Protein AF-A0A7H8KUQ4-F1 (afdb_monomer)

Secondary structure (DSSP, 8-state):
-HHHHHHHHHT-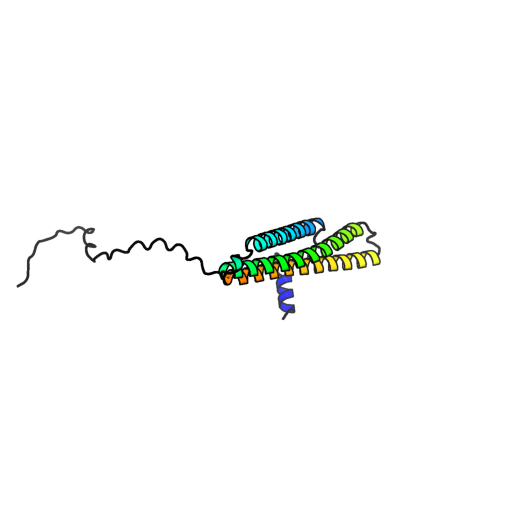TTS-SS-PPPPHHHHHHHHHHHHHHHHHHHHHHHHHGGGTTSHHHHHHHHHHHHHHHHHHHHHHHHHHHHHHHHHHHHHTTS-TT-HHHHHHHHHHHHHHHHHHHHHHHHHHHHHHHHHHHHHTS-----------------S----SSS-----------

Structure (mmCIF, N/CA/C/O backbone):
data_AF-A0A7H8KUQ4-F1
#
_entry.id   AF-A0A7H8KUQ4-F1
#
loop_
_atom_site.group_PDB
_atom_site.id
_atom_site.type_symbol
_atom_site.label_atom_id
_atom_site.label_alt_id
_atom_site.label_comp_id
_atom_site.label_asym_id
_atom_site.label_entity_id
_atom_site.label_seq_id
_atom_site.pdbx_PDB_ins_code
_atom_site.Cartn_x
_atom_site.Cartn_y
_atom_site.Cartn_z
_atom_site.occupancy
_atom_site.B_iso_or_equiv
_atom_site.auth_seq_id
_atom_site.auth_comp_id
_atom_site.auth_asym_id
_atom_site.auth_atom_id
_atom_site.pdbx_PDB_model_num
ATOM 1 N N . MET A 1 1 ? -12.355 20.306 -13.723 1.00 46.56 1 MET A N 1
ATOM 2 C CA . MET A 1 1 ? -11.788 20.483 -12.363 1.00 46.56 1 MET A CA 1
ATOM 3 C C . MET A 1 1 ? -10.405 19.849 -12.180 1.00 46.56 1 MET A C 1
ATOM 5 O O . MET A 1 1 ? -9.589 20.461 -11.512 1.00 46.56 1 MET A O 1
ATOM 9 N N . PHE A 1 2 ? -10.087 18.699 -12.792 1.00 42.62 2 PHE A N 1
ATOM 10 C CA . PHE A 1 2 ? -8.779 18.031 -12.622 1.00 42.62 2 PHE A CA 1
ATOM 11 C C . PHE A 1 2 ? -7.563 18.775 -13.211 1.00 42.62 2 PHE A C 1
ATOM 13 O O . PHE A 1 2 ? -6.460 18.639 -12.693 1.00 42.62 2 PHE A O 1
ATOM 20 N N . HIS A 1 3 ? -7.752 19.611 -14.240 1.00 36.09 3 HIS A N 1
ATOM 21 C CA . HIS A 1 3 ? -6.652 20.347 -14.884 1.00 36.09 3 HIS A CA 1
ATOM 22 C C . HIS A 1 3 ? -5.967 21.359 -13.955 1.00 36.09 3 HIS A C 1
ATOM 24 O O . HIS A 1 3 ? -4.751 21.512 -13.980 1.00 36.09 3 HIS A O 1
ATOM 30 N N . HIS A 1 4 ? -6.748 22.007 -13.089 1.00 41.00 4 HIS A N 1
ATOM 31 C CA . HIS A 1 4 ? -6.229 23.011 -12.166 1.00 41.00 4 HIS A CA 1
ATOM 32 C C . HIS A 1 4 ? -5.442 22.385 -11.007 1.00 41.00 4 HIS A C 1
ATOM 34 O O . HIS A 1 4 ? -4.519 23.013 -10.503 1.00 41.00 4 HIS A O 1
ATOM 40 N N . LEU A 1 5 ? -5.795 21.149 -10.623 1.00 45.72 5 LEU A N 1
ATOM 41 C CA . LEU A 1 5 ? -5.128 20.370 -9.577 1.00 45.72 5 LEU A CA 1
ATOM 42 C C . LEU A 1 5 ? -3.798 19.776 -10.071 1.00 45.72 5 LEU A C 1
ATOM 44 O O . LEU A 1 5 ? -2.822 19.736 -9.331 1.00 45.72 5 LEU A O 1
ATOM 48 N N . ALA A 1 6 ? -3.749 19.355 -11.340 1.00 49.75 6 ALA A N 1
ATOM 49 C CA . ALA A 1 6 ? -2.517 18.898 -11.982 1.00 49.75 6 ALA A CA 1
ATOM 50 C C . ALA A 1 6 ? -1.484 20.035 -12.118 1.00 49.75 6 ALA A C 1
ATOM 52 O O . ALA A 1 6 ? -0.301 19.823 -11.866 1.00 49.75 6 ALA A O 1
ATOM 53 N N . LEU A 1 7 ? -1.934 21.254 -12.448 1.00 52.88 7 LEU A N 1
ATOM 54 C CA . LEU A 1 7 ? -1.066 22.435 -12.539 1.00 52.88 7 LEU A CA 1
ATOM 55 C C . LEU A 1 7 ? -0.467 22.839 -11.185 1.00 52.88 7 LEU A C 1
ATOM 57 O O . LEU A 1 7 ? 0.720 23.140 -11.127 1.00 52.88 7 LEU A O 1
ATOM 61 N N . THR A 1 8 ? -1.247 22.813 -10.100 1.00 54.94 8 THR A N 1
ATOM 62 C CA . THR A 1 8 ? -0.749 23.169 -8.759 1.00 54.94 8 THR A CA 1
ATOM 63 C C . THR A 1 8 ? 0.173 22.119 -8.148 1.00 54.94 8 THR A C 1
ATOM 65 O O . THR A 1 8 ? 1.082 22.484 -7.404 1.00 54.94 8 THR A O 1
ATOM 68 N N . LEU A 1 9 ? -0.026 20.832 -8.449 1.00 52.78 9 LEU A N 1
ATOM 69 C CA . LEU A 1 9 ? 0.885 19.773 -8.004 1.00 52.78 9 LEU A CA 1
ATOM 70 C C . LEU A 1 9 ? 2.219 19.825 -8.764 1.00 52.78 9 LEU A C 1
ATOM 72 O O . LEU A 1 9 ? 3.270 19.737 -8.138 1.00 52.78 9 LEU A O 1
ATOM 76 N N . ASN A 1 10 ? 2.200 20.067 -10.078 1.00 50.66 10 ASN A N 1
ATOM 77 C CA . ASN A 1 10 ? 3.426 20.190 -10.878 1.00 50.66 10 ASN A CA 1
ATOM 78 C C . ASN A 1 10 ? 4.246 21.456 -10.574 1.00 50.66 10 ASN A C 1
ATOM 80 O O . ASN A 1 10 ? 5.429 21.503 -10.893 1.00 50.66 10 ASN A O 1
ATOM 84 N N . SER A 1 11 ? 3.645 22.486 -9.970 1.00 50.97 11 SER A N 1
ATOM 85 C CA . SER A 1 11 ? 4.342 23.718 -9.582 1.00 50.97 11 SER A CA 1
ATOM 86 C C . SER A 1 11 ? 4.791 23.738 -8.116 1.00 50.97 11 SER A C 1
ATOM 88 O O . SER A 1 11 ? 5.302 24.759 -7.654 1.00 50.97 11 SER A O 1
ATOM 90 N N . HIS A 1 12 ? 4.566 22.662 -7.353 1.00 51.44 12 HIS A N 1
ATOM 91 C CA . HIS A 1 12 ? 4.967 22.615 -5.950 1.00 51.44 12 HIS A CA 1
ATOM 92 C C . HIS A 1 12 ? 6.467 22.280 -5.848 1.00 51.44 12 HIS A C 1
ATOM 94 O O . HIS A 1 12 ? 6.876 21.211 -6.294 1.00 51.44 12 HIS A O 1
ATOM 100 N N . PRO A 1 13 ? 7.305 23.123 -5.216 1.00 56.00 13 PRO A N 1
ATOM 101 C CA . PRO A 1 13 ? 8.770 22.988 -5.239 1.00 56.00 13 PRO A CA 1
ATOM 102 C C . PRO A 1 13 ? 9.312 21.730 -4.539 1.00 56.00 13 PRO A C 1
ATOM 104 O O . PRO A 1 13 ? 10.493 21.421 -4.651 1.00 56.00 13 PRO A O 1
ATOM 107 N N . SER A 1 14 ? 8.465 21.007 -3.804 1.00 58.34 14 SER A N 1
ATOM 108 C CA . SER A 1 14 ? 8.803 19.734 -3.155 1.00 58.34 14 SER A CA 1
ATOM 109 C C . SER A 1 14 ? 8.415 18.501 -3.975 1.00 58.34 14 SER A C 1
ATOM 111 O O . SER A 1 14 ? 8.680 17.385 -3.535 1.00 58.34 14 SER A O 1
ATOM 113 N N . ILE A 1 15 ? 7.725 18.681 -5.104 1.00 53.34 15 ILE A N 1
ATOM 114 C CA . ILE A 1 15 ? 7.347 17.594 -6.003 1.00 53.34 15 ILE A CA 1
ATOM 115 C C . ILE A 1 15 ? 8.377 17.611 -7.134 1.00 53.34 15 ILE A C 1
ATOM 117 O O . ILE A 1 15 ? 8.474 18.612 -7.845 1.00 53.34 15 ILE A O 1
ATOM 121 N N . PRO A 1 16 ? 9.205 16.563 -7.273 1.00 54.41 16 PRO A N 1
ATOM 122 C CA . PRO A 1 16 ? 10.217 16.535 -8.315 1.00 54.41 16 PRO A CA 1
ATOM 123 C C . PRO A 1 16 ? 9.554 16.695 -9.687 1.00 54.41 16 PRO A C 1
ATOM 125 O O . PRO A 1 16 ? 8.532 16.069 -9.965 1.00 54.41 16 PRO A O 1
ATOM 128 N N . ALA A 1 17 ? 10.154 17.532 -10.543 1.00 53.00 17 ALA A N 1
ATOM 129 C CA . ALA A 1 17 ? 9.650 17.834 -11.888 1.00 53.00 17 ALA A CA 1
ATOM 130 C C . ALA A 1 17 ? 9.472 16.575 -12.757 1.00 53.00 17 ALA A C 1
ATOM 132 O O . ALA A 1 17 ? 8.669 16.566 -13.688 1.00 53.00 17 ALA A O 1
ATOM 133 N N . HIS A 1 18 ? 10.194 15.507 -12.411 1.00 54.41 18 HIS A N 1
ATOM 134 C CA . HIS A 1 18 ? 10.028 14.175 -12.963 1.00 54.41 18 HIS A CA 1
ATOM 135 C C . HIS A 1 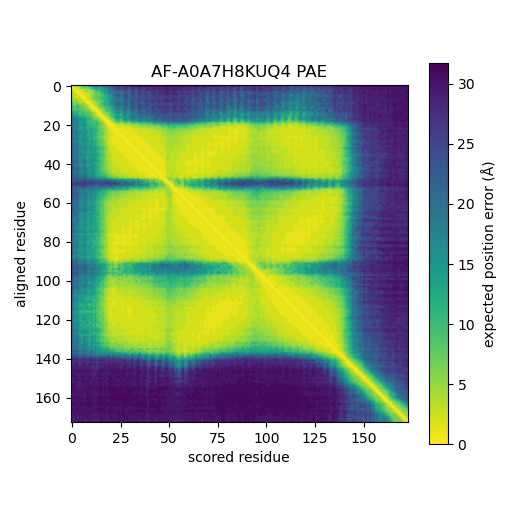18 ? 9.838 13.180 -11.812 1.00 54.41 18 HIS A C 1
ATOM 137 O O . HIS A 1 18 ? 10.735 13.063 -10.972 1.00 54.41 18 HIS A O 1
ATOM 143 N N . PRO A 1 19 ? 8.696 12.474 -11.732 1.00 63.66 19 PRO A N 1
ATOM 144 C CA . PRO A 1 19 ? 8.538 11.403 -10.762 1.00 63.66 19 PRO A CA 1
ATOM 145 C C . PRO A 1 19 ? 9.565 10.310 -11.071 1.00 63.66 19 PRO A C 1
ATOM 147 O O . PRO A 1 19 ? 9.536 9.698 -12.136 1.00 63.66 19 PRO A O 1
ATOM 150 N N . THR A 1 20 ? 10.498 10.087 -10.150 1.00 79.44 20 THR A N 1
ATOM 151 C CA . THR A 1 20 ? 11.457 8.984 -10.243 1.00 79.44 20 THR A CA 1
ATOM 152 C C . THR A 1 20 ? 10.722 7.663 -10.067 1.00 79.44 20 THR A C 1
ATOM 154 O O . THR A 1 20 ? 9.973 7.506 -9.098 1.00 79.44 20 THR A O 1
ATOM 157 N N . VAL A 1 21 ? 10.944 6.713 -10.980 1.00 83.75 21 VAL A N 1
ATOM 158 C CA . VAL A 1 21 ? 10.423 5.350 -10.826 1.00 83.75 21 VAL A CA 1
ATOM 159 C C . VAL A 1 21 ? 11.024 4.754 -9.545 1.00 83.75 21 VAL A C 1
ATOM 161 O O . VAL A 1 21 ? 12.243 4.815 -9.372 1.00 83.75 21 VAL A O 1
ATOM 164 N N . PRO A 1 22 ? 10.204 4.247 -8.609 1.00 88.75 22 PRO A N 1
ATOM 165 C CA . PRO A 1 22 ? 10.717 3.642 -7.388 1.00 88.75 22 PRO A CA 1
ATOM 166 C C . PRO A 1 22 ? 11.464 2.341 -7.705 1.00 88.75 22 PRO A C 1
ATOM 168 O O . PRO A 1 22 ? 11.028 1.562 -8.550 1.00 88.75 22 PRO A O 1
ATOM 171 N N . THR A 1 23 ? 12.575 2.101 -7.007 1.00 91.62 23 THR A N 1
ATOM 172 C CA . THR A 1 23 ? 13.375 0.876 -7.161 1.00 91.62 23 THR A CA 1
ATOM 173 C C . THR A 1 23 ? 12.668 -0.332 -6.557 1.00 91.62 23 THR A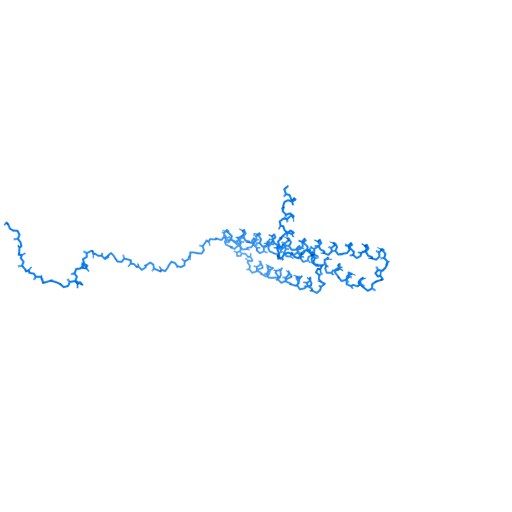 C 1
ATOM 175 O O . THR A 1 23 ? 11.865 -0.185 -5.623 1.00 91.62 23 THR A O 1
ATOM 178 N N . SER A 1 24 ? 13.019 -1.531 -7.023 1.00 92.75 24 SER A N 1
ATOM 179 C CA . SER A 1 24 ? 12.509 -2.798 -6.484 1.00 92.75 24 SER A CA 1
ATOM 180 C C . SER A 1 24 ? 12.761 -2.925 -4.974 1.00 92.75 24 SER A C 1
ATOM 182 O O . SER A 1 24 ? 11.872 -3.337 -4.223 1.00 92.75 24 SER A O 1
ATOM 184 N N . GLU A 1 25 ? 13.921 -2.468 -4.493 1.00 94.56 25 GLU A N 1
ATOM 185 C CA . GLU A 1 25 ? 14.265 -2.434 -3.066 1.00 94.56 25 GLU A CA 1
ATOM 186 C C . GLU A 1 25 ? 13.309 -1.532 -2.267 1.00 94.56 25 GLU A C 1
ATOM 188 O O . GLU A 1 25 ? 12.747 -1.950 -1.250 1.00 94.56 25 GLU A O 1
ATOM 193 N N . SER A 1 26 ? 13.073 -0.302 -2.737 1.00 92.88 26 SER A N 1
ATOM 194 C CA . SER A 1 26 ? 12.196 0.650 -2.044 1.00 92.88 26 SER A CA 1
ATOM 195 C C . SER A 1 26 ? 10.747 0.150 -1.966 1.00 92.88 26 SER A C 1
ATOM 197 O O . SER A 1 26 ? 10.080 0.293 -0.934 1.00 92.88 26 SER A O 1
ATOM 199 N N . LEU A 1 27 ? 10.274 -0.502 -3.032 1.00 93.69 27 LEU A N 1
ATOM 200 C CA . LEU A 1 27 ? 8.948 -1.108 -3.099 1.00 93.69 27 LEU A CA 1
ATOM 201 C C . LEU A 1 27 ? 8.842 -2.340 -2.197 1.00 93.69 27 LEU A C 1
ATOM 203 O O . LEU A 1 27 ? 7.817 -2.523 -1.538 1.00 93.69 27 LEU A O 1
ATOM 207 N N . THR A 1 28 ? 9.909 -3.134 -2.091 1.00 97.00 28 THR A N 1
ATOM 208 C CA . THR A 1 28 ? 9.988 -4.278 -1.172 1.00 97.00 28 THR A CA 1
ATOM 209 C C . THR A 1 28 ? 9.854 -3.822 0.279 1.00 97.00 28 THR A C 1
ATOM 211 O O . THR A 1 28 ? 9.001 -4.329 1.009 1.00 97.00 28 THR A O 1
A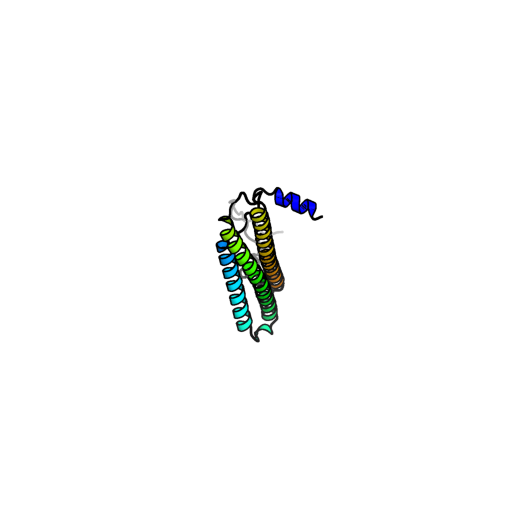TOM 214 N N . GLN A 1 29 ? 10.588 -2.780 0.683 1.00 95.88 29 GLN A N 1
ATOM 215 C CA . GLN A 1 29 ? 10.453 -2.200 2.025 1.00 95.88 29 GLN A CA 1
ATOM 216 C C . GLN A 1 29 ? 9.026 -1.687 2.289 1.00 95.88 29 GLN A C 1
ATOM 218 O O . GLN A 1 29 ? 8.488 -1.833 3.392 1.00 95.88 29 GLN A O 1
ATOM 223 N N . ALA A 1 30 ? 8.374 -1.088 1.288 1.00 92.44 30 ALA A N 1
ATOM 224 C CA . ALA A 1 30 ? 6.979 -0.669 1.405 1.00 92.44 30 ALA A CA 1
ATOM 225 C C . ALA A 1 30 ? 6.026 -1.871 1.554 1.00 92.44 30 ALA A C 1
ATOM 227 O O . ALA A 1 30 ? 5.103 -1.827 2.375 1.00 92.44 30 ALA A O 1
ATOM 228 N N . ALA A 1 31 ? 6.262 -2.957 0.813 1.00 95.38 31 ALA A N 1
ATOM 229 C CA . ALA A 1 31 ? 5.472 -4.183 0.889 1.00 95.38 31 ALA A CA 1
ATOM 230 C C . ALA A 1 31 ? 5.590 -4.849 2.266 1.00 95.38 31 ALA A C 1
ATOM 232 O O . ALA A 1 31 ? 4.575 -5.245 2.842 1.00 95.38 31 ALA A O 1
ATOM 233 N N . GLU A 1 32 ? 6.791 -4.895 2.847 1.00 96.38 32 GLU A N 1
ATOM 234 C CA . GLU A 1 32 ? 7.035 -5.394 4.206 1.00 96.38 32 GLU A CA 1
ATOM 235 C C . GLU A 1 32 ? 6.287 -4.588 5.272 1.00 96.38 32 GLU A C 1
ATOM 237 O O . GLU A 1 32 ? 5.677 -5.154 6.189 1.00 96.38 32 GLU A O 1
ATOM 242 N N . ARG A 1 33 ? 6.260 -3.257 5.134 1.00 92.69 33 ARG A N 1
ATOM 243 C CA . ARG A 1 33 ? 5.462 -2.391 6.014 1.00 92.69 33 ARG A CA 1
ATOM 244 C C . 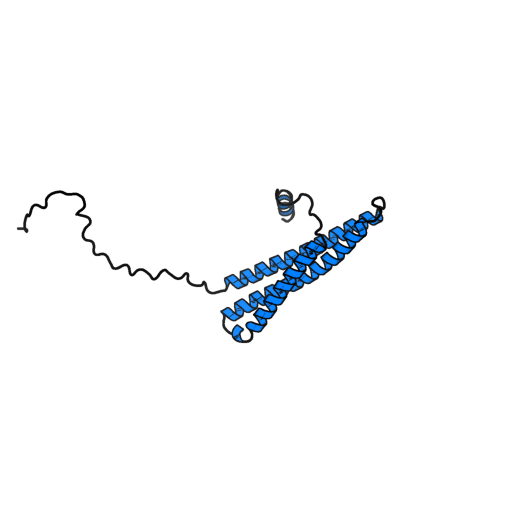ARG A 1 33 ? 3.971 -2.686 5.872 1.00 92.69 33 ARG A C 1
ATOM 246 O O . ARG A 1 33 ? 3.286 -2.818 6.886 1.00 92.69 33 ARG A O 1
ATOM 253 N N . ALA A 1 34 ? 3.469 -2.853 4.647 1.00 92.56 34 ALA A N 1
ATOM 254 C CA . ALA A 1 34 ? 2.075 -3.225 4.410 1.00 92.56 34 ALA A CA 1
ATOM 255 C C . ALA A 1 34 ? 1.737 -4.592 5.037 1.00 92.56 34 ALA A C 1
ATOM 257 O O . ALA A 1 34 ? 0.724 -4.713 5.728 1.00 92.56 34 ALA A O 1
ATOM 258 N N . MET A 1 35 ? 2.618 -5.592 4.904 1.00 95.81 35 MET A N 1
ATOM 259 C CA . MET A 1 35 ? 2.464 -6.892 5.574 1.00 95.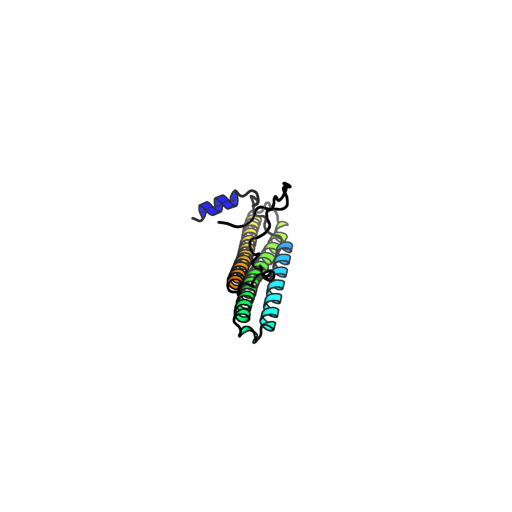81 35 MET A CA 1
ATOM 260 C C . MET A 1 35 ? 2.454 -6.759 7.097 1.00 95.81 35 MET A C 1
ATOM 262 O O . MET A 1 35 ? 1.659 -7.416 7.769 1.00 95.81 35 MET A O 1
ATOM 266 N N . THR A 1 36 ? 3.310 -5.904 7.655 1.00 96.00 36 THR A N 1
ATOM 267 C CA . THR A 1 36 ? 3.353 -5.642 9.100 1.00 96.00 36 THR A CA 1
ATOM 268 C C . THR A 1 36 ? 2.022 -5.077 9.589 1.00 96.00 36 THR A C 1
ATOM 270 O O . THR A 1 36 ? 1.479 -5.559 10.583 1.00 96.00 36 THR A O 1
ATOM 273 N N . VAL A 1 37 ? 1.441 -4.122 8.854 1.00 93.50 37 VAL A N 1
ATOM 274 C CA . VAL A 1 37 ? 0.105 -3.582 9.149 1.00 93.50 37 VAL A CA 1
ATOM 275 C C . VAL A 1 37 ? -0.960 -4.676 9.051 1.00 93.50 37 VAL A C 1
ATOM 277 O O . VAL A 1 37 ? -1.759 -4.824 9.974 1.00 93.50 37 VAL A O 1
ATOM 280 N N . MET A 1 38 ? -0.953 -5.492 7.991 1.00 95.62 38 MET A N 1
ATOM 281 C CA . MET A 1 38 ? -1.898 -6.608 7.838 1.00 95.62 38 MET A CA 1
ATOM 282 C C . MET A 1 38 ? -1.833 -7.589 9.014 1.00 95.62 38 MET A C 1
ATOM 284 O O . MET A 1 38 ? -2.874 -7.958 9.566 1.00 95.62 38 MET A O 1
ATOM 288 N N . ARG A 1 39 ? -0.620 -7.999 9.412 1.00 96.75 39 ARG A N 1
ATOM 289 C CA . ARG A 1 39 ? -0.391 -8.902 10.550 1.00 96.75 39 ARG A CA 1
ATOM 290 C C . ARG A 1 39 ? -0.881 -8.272 11.844 1.00 96.75 39 ARG A C 1
ATOM 292 O O . ARG A 1 39 ? -1.639 -8.906 12.570 1.00 96.75 39 ARG A O 1
ATOM 299 N N . HIS A 1 40 ? -0.523 -7.013 12.090 1.00 96.56 40 HIS A N 1
ATOM 300 C CA . HIS A 1 40 ? -0.962 -6.292 13.278 1.00 96.56 40 HIS A CA 1
ATOM 301 C C . HIS A 1 40 ? -2.490 -6.209 13.362 1.00 96.56 40 HIS A C 1
ATOM 303 O O . HIS A 1 40 ? -3.072 -6.578 14.378 1.00 96.56 40 HIS A O 1
ATOM 309 N N . CYS A 1 41 ? -3.157 -5.787 12.285 1.00 95.19 41 CYS A N 1
ATOM 310 C CA . CYS A 1 41 ? -4.614 -5.710 12.257 1.00 95.19 41 CYS A CA 1
ATOM 311 C C . CYS A 1 41 ? -5.272 -7.082 12.435 1.00 95.19 41 CYS A C 1
ATOM 313 O O . CYS A 1 41 ? -6.318 -7.164 13.066 1.00 95.19 41 CYS A O 1
ATOM 315 N N . THR A 1 42 ? -4.677 -8.153 11.904 1.00 95.62 42 THR A N 1
ATOM 316 C CA . THR A 1 42 ? -5.194 -9.519 12.083 1.00 95.62 42 THR A CA 1
ATOM 317 C C . THR A 1 42 ? -5.122 -9.943 13.545 1.00 95.62 42 THR A C 1
ATOM 319 O O . THR A 1 42 ? -6.152 -10.286 14.111 1.00 95.62 42 THR A O 1
ATOM 322 N N . ILE A 1 43 ? -3.957 -9.791 14.183 1.00 95.81 43 ILE A N 1
ATOM 323 C CA . ILE A 1 43 ? -3.772 -10.097 15.610 1.00 95.81 43 ILE A CA 1
ATOM 324 C C . ILE A 1 43 ? -4.770 -9.307 16.465 1.00 95.81 43 ILE A C 1
ATOM 326 O O . ILE A 1 43 ? -5.455 -9.883 17.302 1.00 95.81 43 ILE A O 1
ATOM 330 N N . ARG A 1 44 ? -4.920 -7.997 16.221 1.00 94.50 44 ARG A N 1
ATOM 331 C CA . ARG A 1 44 ? -5.867 -7.160 16.978 1.00 94.50 44 ARG A CA 1
ATOM 332 C C . ARG A 1 44 ? -7.324 -7.559 16.771 1.00 94.50 44 ARG A C 1
ATOM 334 O O . ARG A 1 44 ? -8.118 -7.432 17.695 1.00 94.50 44 ARG A O 1
ATOM 341 N N . LEU A 1 45 ? -7.695 -8.018 15.578 1.00 93.69 45 LEU A N 1
ATOM 342 C CA . LEU A 1 45 ? -9.047 -8.515 15.325 1.00 93.69 45 LEU A CA 1
ATOM 343 C C . LEU A 1 45 ? -9.317 -9.827 16.060 1.00 93.69 45 LEU A C 1
ATOM 345 O O . LEU A 1 45 ? -10.413 -9.986 16.593 1.00 93.69 45 LEU A O 1
ATOM 349 N N . ASP A 1 46 ? -8.329 -10.716 16.120 1.00 93.31 46 ASP A N 1
ATOM 350 C CA . ASP A 1 46 ? -8.437 -11.978 16.852 1.00 93.31 46 ASP A CA 1
ATOM 351 C C . ASP A 1 46 ? -8.520 -11.727 18.366 1.00 93.31 46 ASP A C 1
ATOM 353 O O . ASP A 1 46 ? -9.391 -12.280 19.036 1.00 93.31 46 ASP A O 1
ATOM 357 N N . GLU A 1 47 ? -7.694 -10.817 18.896 1.00 92.25 47 GLU A N 1
ATOM 358 C CA . GLU A 1 47 ? -7.739 -10.375 20.299 1.00 92.25 47 GLU A CA 1
ATOM 359 C C . GLU A 1 47 ? -9.073 -9.710 20.668 1.00 92.25 47 GLU A C 1
ATOM 361 O O . GLU A 1 47 ? -9.589 -9.912 21.768 1.00 92.25 47 GLU A O 1
ATOM 366 N N . LEU A 1 48 ? -9.654 -8.926 19.752 1.00 90.69 48 LEU A N 1
ATOM 367 C CA . LEU A 1 48 ? -10.971 -8.321 19.950 1.00 90.69 48 LEU A CA 1
ATOM 368 C C . LEU A 1 48 ? -12.095 -9.365 19.988 1.00 90.69 48 LEU A C 1
ATOM 370 O O . LEU A 1 48 ? -13.135 -9.074 20.576 1.00 90.69 48 LEU A O 1
ATOM 374 N N . GLY A 1 49 ? -11.901 -10.555 19.405 1.00 80.44 49 GLY A N 1
ATOM 375 C CA . GLY A 1 49 ? -12.751 -11.740 19.565 1.00 80.44 49 GLY A CA 1
ATOM 376 C C . GLY A 1 49 ? -14.251 -11.450 19.735 1.00 80.44 49 GLY A C 1
ATOM 377 O O . GLY A 1 49 ? -14.879 -10.779 18.914 1.00 80.44 49 GLY A O 1
ATOM 378 N N . SER A 1 50 ? -14.830 -11.937 20.838 1.00 64.12 50 SER A N 1
ATOM 379 C CA . SER A 1 50 ? -16.206 -11.636 21.271 1.00 64.12 50 SER A CA 1
ATOM 380 C C . SER A 1 50 ? -16.339 -10.333 22.079 1.00 64.12 50 SER A C 1
ATOM 382 O O . SER A 1 50 ? -17.453 -9.941 22.432 1.00 64.12 50 SER A O 1
ATOM 384 N N . LEU A 1 51 ? -15.227 -9.656 22.391 1.00 61.34 51 LEU A N 1
ATOM 385 C CA . LEU A 1 51 ? -15.209 -8.363 23.089 1.00 61.34 51 LEU A CA 1
ATOM 386 C C . LEU A 1 51 ? -15.721 -7.227 22.196 1.00 61.34 51 LEU A C 1
ATOM 388 O O . LEU A 1 51 ? -16.176 -6.214 22.703 1.00 61.34 51 LEU A O 1
ATOM 392 N N . ALA A 1 52 ? -15.802 -7.422 20.878 1.00 66.88 52 ALA A N 1
ATOM 393 C CA . ALA A 1 52 ? -16.495 -6.512 19.960 1.00 66.88 52 ALA A CA 1
ATOM 394 C C . ALA A 1 52 ? -18.034 -6.460 20.150 1.00 66.88 52 ALA A C 1
ATOM 396 O O . ALA A 1 52 ? -18.774 -6.160 19.213 1.00 66.88 52 ALA A O 1
ATOM 397 N N . THR A 1 53 ? -18.545 -6.777 21.340 1.00 76.38 53 THR A N 1
ATOM 398 C CA . THR A 1 53 ? -19.957 -6.635 21.709 1.00 76.38 53 THR A CA 1
ATOM 399 C C . THR A 1 53 ? -20.245 -5.255 22.294 1.00 76.38 53 THR A C 1
ATOM 401 O O . THR A 1 53 ? -21.324 -4.706 22.040 1.00 76.38 53 THR A O 1
ATOM 404 N N . ASP A 1 54 ? -19.280 -4.635 22.977 1.00 87.06 54 ASP A N 1
ATOM 405 C CA . ASP A 1 54 ? -19.407 -3.256 23.438 1.00 87.06 54 ASP A CA 1
ATOM 406 C C . ASP A 1 54 ? -19.183 -2.244 22.286 1.00 87.06 54 ASP A C 1
ATOM 408 O O . ASP A 1 54 ? -18.563 -2.572 21.265 1.00 87.06 54 ASP A O 1
ATOM 412 N N . PRO A 1 55 ? -19.725 -1.014 22.385 1.00 86.06 55 PRO A N 1
ATOM 413 C CA . PRO A 1 55 ? -19.627 -0.021 21.314 1.00 86.06 55 PRO A CA 1
ATOM 414 C C . PRO A 1 55 ? -18.186 0.340 20.926 1.00 86.06 55 PRO A C 1
ATOM 416 O O . PRO A 1 55 ? -17.908 0.522 19.743 1.00 86.06 55 PRO A O 1
ATOM 419 N N . VAL A 1 56 ? -17.264 0.397 21.892 1.00 87.75 56 VAL A N 1
ATOM 420 C CA . VAL A 1 56 ? -15.856 0.753 21.662 1.00 87.75 56 VAL A CA 1
ATOM 421 C C . VAL A 1 56 ? -15.147 -0.381 20.925 1.00 87.75 56 VAL A C 1
ATOM 423 O O . VAL A 1 56 ? -14.476 -0.139 19.919 1.00 87.75 56 VAL A O 1
ATOM 426 N N . GLY A 1 57 ? -15.372 -1.626 21.351 1.00 89.31 57 GLY A N 1
ATOM 427 C CA . GLY A 1 57 ? -14.875 -2.818 20.669 1.00 89.31 57 GLY A CA 1
ATOM 428 C C . GLY A 1 57 ? -15.344 -2.910 19.211 1.00 89.31 57 GLY A C 1
ATOM 429 O O . GLY A 1 57 ? -14.552 -3.240 18.325 1.00 89.31 57 GLY A O 1
ATOM 430 N N . ARG A 1 58 ? -16.603 -2.545 18.916 1.00 89.94 58 ARG A N 1
ATOM 431 C CA . ARG A 1 58 ? -17.128 -2.506 17.533 1.00 89.94 58 ARG A CA 1
ATOM 432 C C . ARG A 1 58 ? -16.440 -1.456 16.664 1.00 89.94 58 ARG A C 1
ATOM 434 O O . ARG A 1 58 ? -16.119 -1.745 15.509 1.00 89.94 58 ARG A O 1
ATOM 441 N N . ILE A 1 59 ? -16.214 -0.257 17.199 1.00 90.69 59 ILE A N 1
ATOM 442 C CA . ILE A 1 59 ? -15.538 0.829 16.477 1.00 90.69 59 ILE A CA 1
ATOM 443 C C . ILE A 1 59 ? -14.081 0.441 16.191 1.00 90.69 59 ILE A C 1
ATOM 445 O O . ILE A 1 59 ? -13.628 0.546 15.047 1.00 90.69 59 ILE A O 1
ATOM 449 N N . ALA A 1 60 ? -13.375 -0.100 17.189 1.00 91.75 60 ALA A N 1
ATOM 450 C CA . ALA A 1 60 ? -12.015 -0.607 17.027 1.00 91.75 60 ALA A CA 1
ATOM 451 C C . ALA A 1 60 ? -11.945 -1.708 15.956 1.00 91.75 60 ALA A C 1
ATOM 453 O O . ALA A 1 60 ? -11.135 -1.627 15.031 1.00 91.75 60 ALA A O 1
ATOM 454 N N . ALA A 1 61 ? -12.846 -2.695 16.015 1.00 93.31 61 ALA A N 1
ATOM 455 C CA . ALA A 1 61 ? -12.917 -3.765 15.024 1.00 93.31 61 ALA A CA 1
ATOM 456 C C . ALA A 1 61 ? -13.173 -3.228 13.605 1.00 93.31 61 ALA A C 1
ATOM 458 O O . ALA A 1 61 ? -12.581 -3.725 12.646 1.00 93.31 61 ALA A O 1
ATOM 459 N N . ARG A 1 62 ? -14.013 -2.195 13.446 1.00 92.50 62 ARG A N 1
ATOM 460 C CA . ARG A 1 62 ? -14.230 -1.531 12.150 1.00 92.50 62 ARG A CA 1
ATOM 461 C C . ARG A 1 62 ? -12.936 -0.915 11.616 1.00 92.50 62 ARG A C 1
ATOM 463 O O . ARG A 1 62 ? -12.592 -1.155 10.459 1.00 92.50 62 ARG A O 1
ATOM 470 N N . GLY A 1 63 ? -12.212 -0.181 12.460 1.00 93.75 63 GLY A N 1
ATOM 471 C CA . GLY A 1 63 ? -10.921 0.414 12.113 1.00 93.75 63 GLY A CA 1
ATOM 472 C C . GLY A 1 63 ? -9.892 -0.637 11.690 1.00 93.75 63 GLY A C 1
ATOM 473 O O . GLY A 1 63 ? -9.328 -0.543 10.601 1.00 93.75 63 GLY A O 1
ATOM 474 N N . PHE A 1 64 ? -9.704 -1.695 12.484 1.00 95.44 64 PHE A N 1
ATOM 475 C CA . PHE A 1 64 ? -8.748 -2.757 12.152 1.00 95.44 64 PHE A CA 1
ATOM 476 C C . PHE A 1 64 ? -9.140 -3.559 10.904 1.00 95.44 64 PHE A C 1
ATOM 478 O O . PHE A 1 64 ? -8.262 -3.927 10.124 1.00 95.44 64 PHE A O 1
ATOM 485 N N . ARG A 1 65 ? -10.437 -3.795 10.652 1.00 95.44 65 ARG A N 1
ATOM 486 C CA . ARG A 1 65 ? -10.898 -4.425 9.399 1.00 95.44 65 ARG A CA 1
ATOM 487 C C . ARG A 1 65 ? -10.575 -3.562 8.188 1.00 95.44 65 ARG A C 1
ATOM 489 O O . ARG A 1 65 ? -10.049 -4.091 7.213 1.00 95.44 65 ARG A O 1
ATOM 496 N N . ALA A 1 66 ? -10.848 -2.259 8.268 1.00 94.50 66 ALA A N 1
ATOM 497 C CA . ALA A 1 66 ? -10.508 -1.324 7.203 1.00 94.50 66 ALA A CA 1
ATOM 498 C C . ALA A 1 66 ? -8.990 -1.302 6.965 1.00 94.50 66 ALA A C 1
ATOM 500 O O . ALA A 1 66 ? -8.547 -1.519 5.839 1.00 94.50 66 ALA A O 1
ATOM 501 N N . GLY A 1 67 ? -8.192 -1.145 8.026 1.00 94.44 67 GLY A N 1
ATOM 502 C CA . GLY A 1 67 ? -6.730 -1.183 7.948 1.00 94.44 67 GLY A CA 1
ATOM 503 C C . GLY A 1 67 ? -6.210 -2.457 7.277 1.00 94.44 67 GLY A C 1
ATOM 504 O O . GLY A 1 67 ? -5.442 -2.377 6.321 1.00 94.44 67 GLY A O 1
ATOM 505 N N . ARG A 1 68 ? -6.702 -3.632 7.696 1.00 96.88 68 ARG A N 1
ATOM 506 C CA . ARG A 1 68 ? -6.340 -4.925 7.093 1.00 96.88 68 ARG A CA 1
ATOM 507 C C . ARG A 1 68 ? -6.713 -5.000 5.614 1.00 96.88 68 ARG A C 1
ATOM 509 O O . ARG A 1 68 ? -5.893 -5.424 4.803 1.00 96.88 68 ARG A O 1
ATOM 516 N N . GLN A 1 69 ? -7.938 -4.607 5.263 1.00 97.12 69 GLN A N 1
ATOM 517 C CA . GLN A 1 69 ? -8.443 -4.652 3.891 1.00 97.12 69 GLN A CA 1
ATOM 518 C C . GLN A 1 69 ? -7.575 -3.799 2.960 1.00 97.12 69 GLN A C 1
ATOM 520 O O . GLN A 1 69 ? -7.066 -4.301 1.961 1.00 97.12 69 GLN A O 1
ATOM 525 N N . TYR A 1 70 ? -7.363 -2.530 3.302 1.00 97.25 70 TYR A N 1
ATOM 526 C CA . TYR A 1 70 ? -6.599 -1.612 2.458 1.00 97.25 70 TYR A CA 1
ATOM 527 C C . TYR A 1 70 ? -5.106 -1.941 2.412 1.00 97.25 70 TYR A C 1
ATOM 529 O O . TYR A 1 70 ? -4.497 -1.803 1.354 1.00 97.25 70 TYR A O 1
ATOM 537 N N . ALA A 1 71 ? -4.522 -2.442 3.505 1.00 95.88 71 ALA A N 1
ATOM 538 C CA . ALA A 1 71 ? -3.146 -2.933 3.490 1.00 95.88 71 ALA A CA 1
ATOM 539 C C . ALA A 1 71 ? -2.985 -4.180 2.600 1.00 95.88 71 ALA A C 1
ATOM 541 O O . ALA A 1 71 ? -1.966 -4.313 1.932 1.00 95.88 71 ALA A O 1
ATOM 542 N N . THR A 1 72 ? -4.006 -5.042 2.518 1.00 97.38 72 THR A N 1
ATOM 543 C CA . THR A 1 72 ? -4.019 -6.196 1.598 1.00 97.38 72 THR A CA 1
ATOM 544 C C . THR A 1 72 ? -4.054 -5.744 0.138 1.00 97.38 72 THR A C 1
ATOM 546 O O . THR A 1 72 ? -3.258 -6.218 -0.670 1.00 97.38 72 THR A O 1
ATOM 549 N N . TYR A 1 73 ? -4.927 -4.787 -0.203 1.00 96.50 73 TYR A N 1
ATOM 550 C CA . TYR A 1 73 ? -4.961 -4.200 -1.549 1.00 96.50 73 TYR A CA 1
ATOM 551 C C . TYR A 1 73 ? -3.640 -3.515 -1.910 1.00 96.50 73 TYR A C 1
ATOM 553 O O . TYR A 1 73 ? -3.120 -3.721 -3.003 1.00 96.50 73 TYR A O 1
ATOM 561 N N . ALA A 1 74 ? -3.065 -2.750 -0.979 1.00 96.25 74 ALA A N 1
ATOM 562 C CA . ALA A 1 74 ? -1.774 -2.110 -1.185 1.00 96.25 74 ALA A CA 1
ATOM 563 C C . ALA A 1 74 ? -0.655 -3.134 -1.408 1.00 96.25 74 ALA A C 1
ATOM 565 O O . ALA A 1 74 ? 0.135 -2.971 -2.328 1.00 96.25 74 ALA A O 1
ATOM 566 N N . ASN A 1 75 ? -0.605 -4.201 -0.606 1.00 96.94 75 ASN A N 1
ATOM 567 C CA . ASN A 1 75 ? 0.420 -5.234 -0.729 1.00 96.94 75 ASN A CA 1
ATOM 568 C C . ASN A 1 75 ? 0.381 -5.934 -2.096 1.00 96.94 75 ASN A C 1
ATOM 570 O O . ASN A 1 75 ? 1.431 -6.116 -2.703 1.00 96.94 75 ASN A O 1
ATOM 574 N N . ARG A 1 76 ? -0.817 -6.231 -2.620 1.00 97.12 76 ARG A N 1
ATOM 575 C CA . ARG A 1 76 ? -0.978 -6.783 -3.973 1.00 97.12 76 ARG A CA 1
ATOM 576 C C . ARG A 1 76 ? -0.364 -5.873 -5.041 1.00 97.12 76 ARG A C 1
ATOM 578 O O . ARG A 1 76 ? 0.428 -6.336 -5.850 1.00 97.12 76 ARG A O 1
ATOM 585 N N . HIS A 1 77 ? -0.711 -4.590 -5.033 1.00 97.50 77 HIS A N 1
ATOM 586 C CA . HIS A 1 77 ? -0.205 -3.655 -6.041 1.00 97.50 77 HIS A CA 1
ATOM 587 C C . HIS A 1 77 ? 1.278 -3.312 -5.852 1.00 97.50 77 HIS A C 1
ATOM 589 O O . HIS A 1 77 ? 1.959 -2.986 -6.818 1.00 97.50 77 HIS A O 1
ATOM 595 N N . LEU A 1 78 ? 1.805 -3.425 -4.629 1.00 97.00 78 LEU A N 1
ATOM 596 C CA . LEU A 1 78 ? 3.246 -3.355 -4.391 1.00 97.00 78 LEU A CA 1
ATOM 597 C C . LEU A 1 78 ? 3.966 -4.570 -4.974 1.00 97.00 78 LEU A C 1
ATOM 599 O O . LEU A 1 78 ? 5.027 -4.386 -5.547 1.00 97.00 78 LEU A O 1
ATOM 603 N N . ALA A 1 79 ? 3.397 -5.776 -4.893 1.00 97.06 79 ALA A N 1
ATOM 604 C CA . ALA A 1 79 ? 3.973 -6.954 -5.545 1.00 97.06 79 ALA A CA 1
ATOM 605 C C . ALA A 1 79 ? 4.031 -6.782 -7.074 1.00 97.06 79 ALA A C 1
ATOM 607 O O . ALA A 1 79 ? 5.092 -6.962 -7.662 1.00 97.06 79 ALA A O 1
ATOM 608 N N . GLU A 1 80 ? 2.936 -6.321 -7.689 1.00 96.38 80 GLU A N 1
ATOM 609 C CA . GLU A 1 80 ? 2.884 -5.991 -9.126 1.00 96.38 80 GLU A CA 1
ATOM 610 C C . GLU A 1 80 ? 3.933 -4.917 -9.498 1.00 96.38 80 GLU A C 1
ATOM 612 O O . GLU A 1 80 ? 4.615 -5.021 -10.518 1.00 96.38 80 GLU A O 1
ATOM 617 N N . ALA A 1 81 ? 4.118 -3.901 -8.646 1.00 95.69 81 ALA A N 1
ATOM 618 C CA . ALA A 1 81 ? 5.136 -2.871 -8.847 1.00 95.69 81 ALA A CA 1
ATOM 619 C C . ALA A 1 81 ? 6.571 -3.408 -8.694 1.00 95.69 81 ALA A C 1
ATOM 621 O O . ALA A 1 81 ? 7.442 -2.988 -9.449 1.00 95.69 81 ALA A O 1
ATOM 622 N N . ILE A 1 82 ? 6.826 -4.313 -7.738 1.00 97.00 82 ILE A N 1
ATOM 623 C CA . ILE A 1 82 ? 8.141 -4.941 -7.525 1.00 97.00 82 ILE A CA 1
ATOM 624 C C . ILE A 1 82 ? 8.524 -5.764 -8.752 1.00 97.00 82 ILE A C 1
ATOM 626 O O . ILE A 1 82 ? 9.625 -5.590 -9.264 1.00 97.00 82 ILE A O 1
ATOM 630 N N . GLU A 1 83 ? 7.613 -6.600 -9.258 1.00 95.94 83 GLU A N 1
ATOM 631 C CA . GLU A 1 83 ? 7.844 -7.396 -10.471 1.00 95.94 83 GLU A CA 1
ATOM 632 C C . GLU A 1 83 ? 8.204 -6.501 -11.665 1.00 95.94 83 GLU A C 1
ATOM 634 O O . GLU A 1 83 ? 9.202 -6.743 -12.348 1.00 95.94 83 GLU A O 1
ATOM 639 N N . GLY A 1 84 ? 7.442 -5.420 -11.875 1.00 93.94 84 GLY A N 1
ATOM 640 C CA . GLY A 1 84 ? 7.727 -4.444 -12.927 1.00 93.94 84 GLY A CA 1
ATOM 641 C C . GLY A 1 84 ? 9.059 -3.713 -12.731 1.00 93.94 84 GLY A C 1
ATOM 642 O O . GLY A 1 84 ? 9.785 -3.505 -13.699 1.00 93.94 84 GLY A O 1
ATOM 643 N N . ALA A 1 85 ? 9.408 -3.352 -11.493 1.00 93.06 85 ALA A N 1
ATOM 644 C CA . ALA A 1 85 ? 10.651 -2.652 -11.183 1.00 93.06 85 ALA A CA 1
ATOM 645 C C . ALA A 1 85 ? 11.872 -3.558 -11.379 1.00 93.06 85 ALA A C 1
ATOM 647 O O . ALA A 1 85 ? 12.852 -3.128 -11.972 1.00 93.06 85 ALA A O 1
ATOM 648 N N . THR A 1 86 ? 11.800 -4.828 -10.972 1.00 94.56 86 THR A N 1
ATOM 649 C CA . THR A 1 86 ? 12.864 -5.810 -11.226 1.00 94.56 86 THR A CA 1
ATOM 650 C C . THR A 1 86 ? 13.049 -6.068 -12.722 1.00 94.56 86 THR A C 1
ATOM 652 O O . THR A 1 86 ? 14.182 -6.167 -13.197 1.00 94.56 86 THR A O 1
ATOM 655 N N . ALA A 1 87 ? 11.954 -6.146 -13.488 1.00 92.38 87 ALA A N 1
ATOM 656 C CA . ALA A 1 87 ? 12.026 -6.271 -14.943 1.00 92.38 87 ALA A CA 1
ATOM 657 C C . ALA A 1 87 ? 12.661 -5.031 -15.593 1.00 92.38 87 ALA A C 1
ATOM 659 O O . ALA A 1 87 ? 13.490 -5.171 -16.488 1.00 92.38 87 ALA A O 1
ATOM 660 N N . LEU A 1 88 ? 12.313 -3.833 -15.116 1.00 90.19 88 LEU A N 1
ATOM 661 C CA . LEU A 1 88 ? 12.882 -2.569 -15.581 1.00 90.19 88 LEU A CA 1
ATOM 662 C C . LEU A 1 88 ? 14.383 -2.467 -15.271 1.00 90.19 88 LEU A C 1
ATOM 664 O O . LEU A 1 88 ? 15.170 -2.143 -16.151 1.00 90.19 88 LEU A O 1
ATOM 668 N N . GLU A 1 89 ? 14.784 -2.805 -14.044 1.00 90.38 89 GLU A N 1
ATOM 669 C CA . GLU A 1 89 ? 16.189 -2.847 -13.619 1.00 90.38 89 GLU A CA 1
ATOM 670 C C . GLU A 1 89 ? 17.002 -3.846 -14.457 1.00 90.38 89 GLU A C 1
ATOM 672 O O . GLU A 1 89 ? 18.143 -3.561 -14.801 1.00 90.38 89 GLU A O 1
ATOM 677 N N . SER A 1 90 ? 16.401 -4.973 -14.854 1.00 87.06 90 SER A N 1
ATOM 678 C CA . SER A 1 90 ? 17.035 -5.958 -15.746 1.00 87.06 90 SER A CA 1
ATOM 679 C C . SER A 1 90 ? 17.098 -5.495 -17.210 1.00 87.06 90 SER A C 1
ATOM 681 O O . SER A 1 90 ? 17.968 -5.930 -17.960 1.00 87.06 90 SER A O 1
ATOM 683 N N . ALA A 1 91 ? 16.161 -4.646 -17.642 1.00 82.31 91 ALA A N 1
ATOM 684 C CA . ALA A 1 91 ? 16.109 -4.101 -18.998 1.00 82.31 91 ALA A CA 1
ATOM 685 C C . ALA A 1 91 ? 17.077 -2.925 -19.207 1.00 82.31 91 ALA A C 1
ATOM 687 O O . ALA A 1 91 ? 17.441 -2.646 -20.345 1.00 82.31 91 ALA A O 1
ATOM 688 N N . ALA A 1 92 ? 17.528 -2.273 -18.131 1.00 72.31 92 ALA A N 1
ATOM 689 C CA . ALA A 1 92 ? 18.485 -1.166 -18.183 1.00 72.31 92 ALA A CA 1
ATOM 690 C C . ALA A 1 92 ? 19.855 -1.556 -18.779 1.00 72.31 92 ALA A C 1
ATOM 692 O O . ALA A 1 92 ? 20.604 -0.684 -19.217 1.00 72.31 92 ALA A O 1
ATOM 693 N N . ASP A 1 93 ? 20.163 -2.855 -18.836 1.00 73.69 93 ASP A N 1
ATOM 694 C CA . ASP A 1 93 ? 21.368 -3.398 -19.474 1.00 73.69 93 ASP A CA 1
ATOM 695 C C . ASP A 1 93 ? 21.224 -3.588 -21.005 1.00 73.69 93 ASP A C 1
ATOM 697 O O . ASP A 1 93 ? 22.174 -4.009 -21.670 1.00 73.69 93 ASP A O 1
ATOM 701 N N . ALA A 1 94 ? 20.046 -3.316 -21.584 1.00 74.56 94 ALA A N 1
ATOM 702 C CA . ALA A 1 94 ? 19.787 -3.455 -23.018 1.00 74.56 94 ALA A CA 1
ATOM 703 C C . ALA A 1 94 ? 20.374 -2.296 -23.849 1.00 74.56 94 ALA A C 1
ATOM 705 O O . ALA A 1 94 ? 20.666 -1.218 -23.337 1.00 74.56 94 ALA A O 1
ATOM 706 N N . ASP A 1 95 ? 20.543 -2.515 -25.159 1.00 78.69 95 ASP A N 1
ATOM 707 C CA . ASP A 1 95 ? 21.089 -1.510 -26.078 1.00 78.69 95 ASP A CA 1
ATOM 708 C C . ASP A 1 95 ? 20.176 -0.264 -26.147 1.00 78.69 95 ASP A C 1
ATOM 710 O O . ASP A 1 95 ? 19.059 -0.352 -26.666 1.00 78.69 95 ASP A O 1
ATOM 714 N N . PRO A 1 96 ? 20.639 0.917 -25.691 1.00 75.50 96 PRO A N 1
ATOM 715 C CA . PRO A 1 96 ? 19.830 2.135 -25.668 1.00 75.50 96 PRO A CA 1
ATOM 716 C C . PRO A 1 96 ? 19.549 2.704 -27.067 1.00 75.50 96 PRO A C 1
ATOM 718 O O . PRO A 1 96 ? 18.766 3.649 -27.203 1.00 75.50 96 PRO A O 1
ATOM 721 N N . SER A 1 97 ? 20.200 2.178 -28.109 1.00 81.12 97 SER A N 1
ATOM 722 C CA . SER A 1 97 ? 19.957 2.567 -29.496 1.00 81.12 97 SER A CA 1
ATOM 723 C C . SER A 1 97 ? 18.802 1.807 -30.156 1.00 81.12 97 SER A C 1
ATOM 725 O O . SER A 1 97 ? 18.361 2.228 -31.227 1.00 81.12 97 SER A O 1
ATOM 727 N N . ASP A 1 98 ? 18.265 0.760 -29.513 1.00 85.94 98 ASP A N 1
ATOM 728 C CA . ASP A 1 98 ? 17.089 0.025 -29.982 1.00 85.94 98 ASP A CA 1
ATOM 729 C C . ASP A 1 98 ? 15.783 0.761 -29.601 1.00 85.94 98 ASP A C 1
ATOM 731 O O . ASP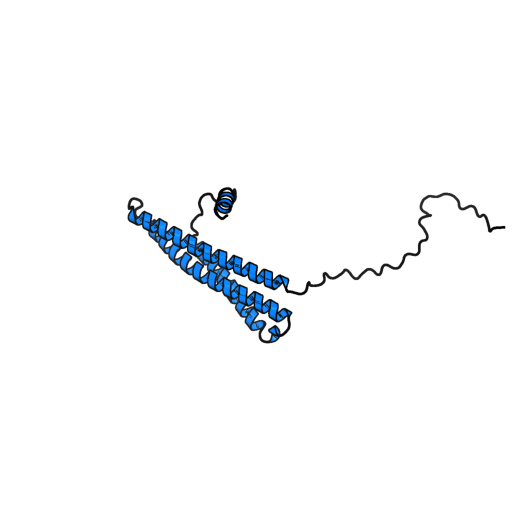 A 1 98 ? 15.414 0.826 -28.421 1.00 85.94 98 ASP A O 1
ATOM 735 N N . PRO A 1 99 ? 15.021 1.293 -30.580 1.00 84.69 99 PRO A N 1
ATOM 736 C CA . PRO A 1 99 ? 13.753 1.964 -30.308 1.00 84.69 99 PRO A CA 1
ATOM 737 C C . PRO A 1 99 ? 12.711 1.049 -29.650 1.00 84.69 99 PRO A C 1
ATOM 739 O O . PRO A 1 99 ? 11.885 1.530 -28.878 1.00 84.69 99 PRO A O 1
ATOM 742 N N . GLN A 1 100 ? 12.734 -0.260 -29.930 1.00 85.12 100 GLN A N 1
ATOM 743 C CA . GLN A 1 100 ? 11.782 -1.201 -29.334 1.00 85.12 100 GLN A CA 1
ATOM 744 C C . GLN A 1 100 ? 12.087 -1.454 -27.857 1.00 85.12 100 GLN A C 1
ATOM 746 O O . GLN A 1 100 ? 11.155 -1.534 -27.052 1.00 85.12 100 GLN A O 1
ATOM 751 N N . ALA A 1 101 ? 13.371 -1.537 -27.496 1.00 81.19 101 ALA A N 1
ATOM 752 C CA . ALA A 1 101 ? 13.804 -1.651 -26.108 1.00 81.19 101 ALA A CA 1
ATOM 753 C C . ALA A 1 101 ? 13.364 -0.424 -25.296 1.00 81.19 101 ALA A C 1
ATOM 755 O O . ALA A 1 101 ? 12.759 -0.572 -24.234 1.00 81.19 101 ALA A O 1
ATOM 756 N N . LYS A 1 102 ? 13.549 0.778 -25.856 1.00 82.62 102 LYS A N 1
ATOM 757 C CA . LYS A 1 102 ? 13.132 2.039 -25.231 1.00 82.62 102 LYS A CA 1
ATOM 758 C C . LYS A 1 102 ? 11.616 2.133 -25.015 1.00 82.62 102 LYS A C 1
ATOM 760 O O . LYS A 1 102 ? 11.168 2.496 -23.929 1.00 82.62 102 LYS A O 1
ATOM 765 N N . ASP A 1 103 ? 10.818 1.770 -26.020 1.00 85.88 103 ASP A N 1
ATOM 766 C CA . ASP A 1 103 ? 9.353 1.739 -25.896 1.00 85.88 103 ASP A CA 1
ATOM 767 C C . ASP A 1 103 ? 8.887 0.710 -24.846 1.00 85.88 103 ASP A C 1
ATOM 769 O O . ASP A 1 103 ? 7.863 0.898 -24.181 1.00 85.88 103 ASP A O 1
ATOM 773 N N . GLY A 1 104 ? 9.610 -0.407 -24.715 1.00 85.25 104 GLY A N 1
ATOM 774 C CA . GLY A 1 104 ? 9.375 -1.418 -23.685 1.00 85.25 104 GLY A CA 1
ATOM 775 C C . GLY A 1 104 ? 9.671 -0.894 -22.279 1.00 85.25 104 GLY A C 1
ATOM 776 O O . GLY A 1 104 ? 8.845 -1.057 -21.379 1.00 85.25 104 GLY A O 1
ATOM 777 N N . GLU A 1 105 ? 10.807 -0.218 -22.113 1.00 87.94 105 GLU A N 1
ATOM 778 C CA . GLU A 1 105 ? 11.235 0.414 -20.863 1.00 87.94 105 GLU A CA 1
ATOM 779 C C . GLU A 1 105 ? 10.223 1.467 -20.385 1.00 87.94 105 GLU A C 1
ATOM 781 O O . GLU A 1 105 ? 9.785 1.433 -19.234 1.00 87.94 105 GLU A O 1
ATOM 786 N N . GLU A 1 106 ? 9.759 2.348 -21.278 1.00 88.56 106 GLU A N 1
ATOM 787 C CA . GLU A 1 106 ? 8.763 3.373 -20.941 1.00 88.56 106 GLU A CA 1
ATOM 788 C C . GLU A 1 106 ? 7.432 2.750 -20.487 1.00 88.56 106 GLU A C 1
ATOM 790 O O . GLU A 1 106 ? 6.845 3.165 -19.482 1.00 88.56 106 GLU A O 1
ATOM 795 N N . LYS A 1 107 ? 6.968 1.696 -21.173 1.00 89.56 107 LYS A N 1
ATOM 796 C CA . LYS A 1 107 ? 5.754 0.965 -20.774 1.00 89.56 107 LYS A CA 1
ATOM 797 C C . LYS A 1 107 ? 5.902 0.326 -19.395 1.00 89.56 107 LYS A C 1
ATOM 799 O O . LYS A 1 107 ? 4.966 0.418 -18.596 1.00 89.56 107 LYS A O 1
ATOM 804 N N . LEU A 1 108 ? 7.047 -0.294 -19.109 1.00 90.19 108 LEU A N 1
ATOM 805 C CA . LEU A 1 108 ? 7.344 -0.878 -17.798 1.00 90.19 108 LEU A CA 1
ATOM 806 C C . LEU A 1 108 ? 7.383 0.202 -16.711 1.00 90.19 108 LEU A C 1
ATOM 808 O O . LEU A 1 108 ? 6.713 0.062 -15.688 1.00 90.19 108 LEU A O 1
ATOM 812 N N . ALA A 1 109 ? 8.065 1.321 -16.958 1.00 90.06 109 ALA A N 1
ATOM 813 C CA . ALA A 1 109 ? 8.112 2.455 -16.039 1.00 90.06 109 ALA A CA 1
ATOM 814 C C . ALA A 1 109 ? 6.705 2.986 -15.709 1.00 90.06 109 ALA A C 1
ATOM 816 O O . ALA A 1 109 ? 6.367 3.185 -14.537 1.00 90.06 109 ALA A O 1
ATOM 817 N N . CYS A 1 110 ? 5.838 3.147 -16.714 1.00 91.12 110 CYS A N 1
ATOM 818 C CA . CYS A 1 110 ? 4.444 3.533 -16.496 1.00 91.12 110 CYS A CA 1
ATOM 819 C C . CYS A 1 110 ? 3.663 2.497 -15.672 1.00 91.12 110 CYS A C 1
ATOM 821 O O . CYS A 1 110 ? 2.869 2.879 -14.810 1.00 91.12 110 CYS A O 1
ATOM 823 N N . GLN A 1 111 ? 3.865 1.198 -15.907 1.00 93.56 111 GLN A N 1
ATOM 824 C CA . GLN A 1 111 ? 3.209 0.134 -15.136 1.00 93.56 111 GLN A CA 1
ATOM 825 C C . GLN A 1 111 ? 3.638 0.139 -13.665 1.00 93.56 111 GLN A C 1
ATOM 827 O O . GLN A 1 111 ? 2.777 0.042 -12.785 1.00 93.56 111 GLN A O 1
ATOM 832 N N . VAL A 1 112 ? 4.935 0.315 -13.392 1.00 93.50 112 VAL A N 1
ATOM 833 C CA . VAL A 1 112 ? 5.473 0.430 -12.028 1.00 93.50 112 VAL A CA 1
ATOM 834 C C . VAL A 1 112 ? 4.861 1.631 -11.317 1.00 93.50 112 VAL A C 1
ATOM 836 O O . VAL A 1 112 ? 4.312 1.488 -10.224 1.00 93.50 112 VAL A O 1
ATOM 839 N N . LEU A 1 113 ? 4.888 2.807 -11.953 1.00 93.19 113 LEU A N 1
ATOM 840 C CA . LEU A 1 113 ? 4.330 4.034 -11.382 1.00 93.19 113 LEU A CA 1
ATOM 841 C C . LEU A 1 113 ? 2.827 3.910 -11.112 1.00 93.19 113 LEU A C 1
ATOM 843 O O . LEU A 1 113 ? 2.366 4.309 -10.042 1.00 93.19 113 LEU A O 1
ATOM 847 N N . ASN A 1 114 ? 2.065 3.325 -12.038 1.00 94.75 114 ASN A N 1
ATOM 848 C CA . ASN A 1 114 ? 0.630 3.113 -11.860 1.00 94.75 114 ASN A CA 1
ATOM 849 C C . ASN A 1 114 ? 0.338 2.159 -10.696 1.00 94.75 114 ASN A C 1
ATOM 851 O O . ASN A 1 114 ? -0.495 2.470 -9.844 1.00 94.75 114 ASN A O 1
ATOM 855 N N . SER A 1 115 ? 1.044 1.032 -10.622 1.00 96.50 115 SER A N 1
ATOM 856 C CA . SER A 1 115 ? 0.852 0.034 -9.563 1.00 96.50 115 SER A CA 1
ATOM 857 C C . SER A 1 115 ? 1.222 0.608 -8.193 1.00 96.50 115 SER A C 1
ATOM 859 O O . SER A 1 115 ? 0.430 0.543 -7.249 1.00 96.50 115 SER A O 1
ATOM 861 N N . ALA A 1 116 ? 2.364 1.296 -8.097 1.00 94.62 116 ALA A N 1
ATOM 862 C CA . ALA A 1 116 ? 2.773 1.998 -6.885 1.00 94.62 116 ALA A CA 1
ATOM 863 C C . ALA A 1 116 ? 1.754 3.080 -6.480 1.00 94.62 116 ALA A C 1
ATOM 865 O O . ALA A 1 116 ? 1.366 3.165 -5.314 1.00 94.62 116 ALA A O 1
ATOM 866 N N . ALA A 1 117 ? 1.252 3.874 -7.431 1.00 94.19 117 ALA A N 1
ATOM 867 C CA . ALA A 1 117 ? 0.242 4.893 -7.160 1.00 94.19 117 ALA A CA 1
ATOM 868 C C . ALA A 1 117 ? -1.061 4.289 -6.613 1.00 94.19 117 ALA A C 1
ATOM 870 O O . ALA A 1 117 ? -1.622 4.811 -5.646 1.00 94.19 117 ALA A O 1
ATOM 871 N N . ILE A 1 118 ? -1.536 3.173 -7.178 1.00 96.12 118 ILE A N 1
ATOM 872 C CA . ILE A 1 118 ? -2.720 2.465 -6.670 1.00 96.12 118 ILE A CA 1
ATOM 873 C C . ILE A 1 118 ? -2.463 1.942 -5.251 1.00 96.12 118 ILE A C 1
ATOM 875 O O . ILE A 1 118 ? -3.327 2.087 -4.376 1.00 96.12 118 ILE A O 1
ATOM 879 N N . ALA A 1 119 ? -1.275 1.395 -4.985 1.00 95.88 119 ALA A N 1
ATOM 880 C CA . ALA A 1 119 ? -0.906 0.945 -3.651 1.00 95.88 119 ALA A CA 1
ATOM 881 C C . ALA A 1 119 ? -0.921 2.088 -2.624 1.00 95.88 119 ALA A C 1
ATOM 883 O O . ALA A 1 119 ? -1.575 1.977 -1.584 1.00 95.88 119 ALA A O 1
ATOM 884 N N . TYR A 1 120 ? -0.267 3.215 -2.918 1.00 93.81 120 TYR A N 1
ATOM 885 C CA . TYR A 1 120 ? -0.238 4.368 -2.014 1.00 93.81 120 TYR A CA 1
ATOM 886 C C . TYR A 1 120 ? -1.623 4.987 -1.814 1.00 93.81 120 TYR A C 1
ATOM 888 O O . TYR A 1 120 ? -1.991 5.312 -0.684 1.00 93.81 120 TYR A O 1
ATOM 896 N N . ASN A 1 121 ? -2.435 5.078 -2.868 1.00 95.81 121 ASN A N 1
ATOM 897 C CA . ASN A 1 121 ? -3.821 5.526 -2.751 1.00 95.81 121 ASN A CA 1
ATOM 898 C C . ASN A 1 121 ? -4.653 4.587 -1.868 1.00 95.81 121 ASN A C 1
ATOM 900 O O . ASN A 1 121 ? -5.463 5.060 -1.070 1.00 95.81 121 ASN A O 1
ATOM 904 N N . SER A 1 122 ? -4.411 3.275 -1.943 1.00 95.12 122 SER A N 1
ATOM 905 C CA . SER A 1 122 ? -5.049 2.290 -1.064 1.00 95.12 122 SER A CA 1
ATOM 906 C C . SER A 1 122 ? -4.643 2.500 0.396 1.00 95.12 122 SER A C 1
ATOM 908 O O . SER A 1 122 ? -5.507 2.515 1.270 1.00 95.12 122 SER A O 1
ATOM 910 N N . LEU A 1 123 ? -3.359 2.750 0.675 1.00 91.31 123 LEU A N 1
ATOM 911 C CA . LEU A 1 123 ? -2.887 3.069 2.028 1.00 91.31 123 LEU A CA 1
ATOM 912 C C . LEU A 1 123 ? -3.513 4.364 2.564 1.00 91.31 123 LEU A C 1
ATOM 914 O O . LEU A 1 123 ? -3.975 4.394 3.704 1.00 91.31 123 LEU A O 1
ATOM 918 N N . ILE A 1 124 ? -3.590 5.416 1.743 1.00 93.06 124 ILE A N 1
ATOM 919 C CA . ILE A 1 124 ? -4.242 6.683 2.107 1.00 93.06 124 ILE A CA 1
ATOM 920 C C . ILE A 1 124 ? -5.730 6.463 2.404 1.00 93.06 124 ILE A C 1
ATOM 922 O O . ILE A 1 124 ? -6.234 6.966 3.410 1.00 93.06 124 ILE A O 1
ATOM 926 N N . ALA A 1 125 ? -6.434 5.697 1.568 1.00 92.06 125 ALA A N 1
ATOM 927 C CA . ALA A 1 125 ? -7.832 5.342 1.798 1.00 92.06 125 ALA A CA 1
ATOM 928 C C . ALA A 1 125 ? -8.010 4.547 3.103 1.00 92.06 125 ALA A C 1
ATOM 930 O O . ALA A 1 125 ? -8.918 4.842 3.880 1.00 92.06 125 ALA A O 1
ATOM 931 N N . GLY A 1 126 ? -7.097 3.615 3.391 1.00 90.06 126 GLY A N 1
ATOM 932 C CA . GLY A 1 126 ? -7.054 2.877 4.651 1.00 90.06 126 GLY A CA 1
ATOM 933 C C . GLY A 1 126 ? -6.875 3.780 5.864 1.00 90.06 126 GLY A C 1
ATOM 934 O O . GLY A 1 126 ? -7.662 3.697 6.804 1.00 90.06 126 GLY A O 1
ATOM 935 N N . MET A 1 127 ? -5.902 4.694 5.826 1.00 92.62 127 MET A N 1
ATOM 936 C CA . MET A 1 127 ? -5.685 5.664 6.904 1.00 92.62 127 MET A CA 1
ATOM 937 C C . MET A 1 127 ? -6.910 6.552 7.130 1.00 92.62 127 MET A C 1
ATOM 939 O O . MET A 1 127 ? -7.299 6.771 8.274 1.00 92.62 127 MET A O 1
ATOM 943 N N . ARG A 1 128 ? -7.562 7.017 6.056 1.00 94.06 128 ARG A N 1
ATOM 944 C CA . ARG A 1 128 ? -8.804 7.801 6.152 1.00 94.06 128 ARG A CA 1
ATOM 945 C C . ARG A 1 128 ? -9.932 6.995 6.790 1.00 94.06 128 ARG A C 1
ATOM 947 O O . ARG A 1 128 ? -10.573 7.489 7.707 1.00 94.06 128 ARG A O 1
ATOM 954 N N . ALA A 1 129 ? -10.135 5.748 6.370 1.00 89.50 129 ALA A N 1
ATOM 955 C CA . ALA A 1 129 ? -11.163 4.881 6.945 1.00 89.50 129 ALA A CA 1
ATOM 956 C C . ALA A 1 129 ? -10.917 4.586 8.437 1.00 89.50 129 ALA A C 1
ATOM 958 O O . ALA A 1 129 ? -11.860 4.557 9.229 1.00 89.50 129 ALA A O 1
ATOM 959 N N . VAL A 1 130 ? -9.652 4.407 8.832 1.00 89.06 130 VAL A N 1
ATOM 960 C CA . VAL A 1 130 ? -9.257 4.257 10.241 1.00 89.06 130 VAL A CA 1
ATOM 961 C C . VAL A 1 130 ? -9.498 5.552 11.018 1.00 89.06 130 VAL A C 1
ATOM 963 O O . VAL A 1 130 ? -10.045 5.489 12.114 1.00 89.06 130 VAL A O 1
ATOM 966 N N . ALA A 1 131 ? -9.162 6.717 10.461 1.00 90.38 131 ALA A N 1
ATOM 967 C CA . ALA A 1 131 ? -9.414 8.011 11.095 1.00 90.38 131 ALA A CA 1
ATOM 968 C C . ALA A 1 131 ? -10.915 8.269 11.303 1.00 90.38 131 ALA A C 1
ATOM 970 O O . ALA A 1 131 ? -11.324 8.640 12.396 1.00 90.38 131 ALA A O 1
ATOM 971 N N . THR A 1 132 ? -11.756 7.957 10.314 1.00 91.69 132 THR A N 1
ATOM 972 C CA . THR A 1 132 ? -13.218 8.024 10.465 1.00 91.69 132 THR A CA 1
ATOM 973 C C . THR A 1 132 ? -13.732 7.049 11.529 1.00 91.69 132 THR A C 1
ATOM 975 O O . THR A 1 132 ? -14.696 7.338 12.224 1.00 91.69 132 THR A O 1
ATOM 978 N N . ALA A 1 133 ? -13.108 5.878 11.701 1.00 87.69 133 ALA A N 1
ATOM 979 C CA . ALA A 1 133 ? -13.397 5.023 12.855 1.00 87.69 133 ALA A CA 1
ATOM 980 C C . ALA A 1 133 ? -12.945 5.652 14.177 1.00 87.69 133 ALA A C 1
ATOM 982 O O . ALA A 1 133 ? -13.666 5.557 15.162 1.00 87.69 133 ALA A O 1
ATOM 983 N N . ALA A 1 134 ? -11.803 6.334 14.199 1.00 85.75 134 ALA A N 1
ATOM 984 C CA . ALA A 1 134 ? -11.303 7.018 15.386 1.00 85.75 134 ALA A CA 1
ATOM 985 C C . ALA A 1 134 ? -12.241 8.146 15.869 1.00 85.75 134 ALA A C 1
ATOM 987 O O . ALA A 1 134 ? -12.376 8.351 17.072 1.00 85.75 134 ALA A O 1
ATOM 988 N N . GLU A 1 135 ? -12.915 8.842 14.951 1.00 89.38 135 GLU A N 1
ATOM 989 C CA . GLU A 1 135 ? -13.870 9.918 15.266 1.00 89.38 135 GLU A CA 1
ATOM 990 C C . GLU A 1 135 ? -15.092 9.446 16.069 1.00 89.38 135 GLU A C 1
ATOM 992 O O . GLU A 1 135 ? -15.649 10.225 16.842 1.00 89.38 135 GLU A O 1
ATOM 997 N N . ASP A 1 136 ? -15.471 8.172 15.938 1.00 87.75 136 ASP A N 1
ATOM 998 C CA . ASP A 1 136 ? -16.613 7.590 16.652 1.00 87.75 136 ASP A CA 1
ATOM 999 C C . ASP A 1 136 ? -16.278 7.195 18.100 1.00 87.75 136 ASP A C 1
ATOM 1001 O O . ASP A 1 136 ? -17.180 6.870 18.878 1.00 87.75 136 ASP A O 1
ATOM 1005 N N . PHE A 1 137 ? -14.997 7.198 18.493 1.00 81.62 137 PHE A N 1
ATOM 1006 C CA . PHE A 1 137 ? -14.643 6.897 19.876 1.00 81.62 137 PHE A CA 1
ATOM 1007 C C . PHE A 1 137 ? -15.163 7.995 20.810 1.00 81.62 137 PHE A C 1
ATOM 1009 O O . PHE A 1 137 ? -15.040 9.188 20.509 1.00 81.62 137 PHE A O 1
ATOM 1016 N N . PRO A 1 138 ? -15.696 7.624 21.990 1.00 79.62 138 PRO A N 1
ATOM 1017 C CA . PRO A 1 138 ? -16.037 8.614 22.996 1.00 79.62 138 PRO A CA 1
ATOM 1018 C C . PRO A 1 138 ? -14.780 9.419 23.325 1.00 79.62 138 PRO A C 1
ATOM 1020 O O . PRO A 1 138 ? -13.719 8.846 23.586 1.00 79.62 138 PRO A O 1
ATOM 1023 N N . ARG A 1 139 ? -14.892 10.754 23.305 1.00 76.62 139 ARG A N 1
ATOM 1024 C CA . ARG A 1 139 ? -13.794 11.634 23.714 1.00 76.62 139 ARG A CA 1
ATOM 1025 C C . ARG A 1 139 ? -13.377 11.209 25.115 1.00 76.62 139 ARG A C 1
ATOM 1027 O O . ARG A 1 139 ? -14.160 11.356 26.052 1.00 76.62 139 ARG A O 1
ATOM 1034 N N . LEU A 1 140 ? -12.164 10.676 25.249 1.00 69.75 140 LEU A N 1
ATOM 1035 C CA . LEU A 1 140 ? -11.566 10.461 26.556 1.00 69.75 140 LEU A CA 1
ATOM 1036 C C . LEU A 1 140 ? -11.574 11.829 27.227 1.00 69.75 140 LEU A C 1
ATOM 1038 O O . LEU A 1 140 ? -10.954 12.768 26.722 1.00 69.75 140 LEU A O 1
ATOM 1042 N N . GLY A 1 141 ? -12.371 11.971 28.288 1.00 62.06 141 GLY A N 1
ATOM 1043 C CA . GLY A 1 141 ? -12.391 13.201 29.058 1.00 62.06 141 GLY A CA 1
ATOM 1044 C C . GLY A 1 141 ? -10.947 13.517 29.404 1.00 62.06 141 GLY A C 1
ATOM 1045 O O . GLY A 1 141 ? -10.270 12.688 30.014 1.00 62.06 141 GLY A O 1
ATOM 1046 N N . VAL A 1 142 ? -10.453 14.677 28.962 1.00 54.12 142 VAL A N 1
ATOM 1047 C CA . VAL A 1 142 ? -9.199 15.220 29.488 1.00 54.12 142 VAL A CA 1
ATOM 1048 C C . VAL A 1 142 ? -9.325 15.090 31.003 1.00 54.12 142 VAL A C 1
ATOM 1050 O O . VAL A 1 142 ? -10.381 15.496 31.501 1.00 54.12 142 VAL A O 1
ATOM 1053 N N . PRO A 1 143 ? -8.359 14.490 31.730 1.00 56.44 143 PRO A N 1
ATOM 1054 C CA . PRO A 1 143 ? -8.408 14.495 33.180 1.00 56.44 143 PRO A CA 1
ATOM 1055 C C . PRO A 1 143 ? -8.530 15.955 33.584 1.00 56.44 143 PRO A C 1
ATOM 1057 O O . PRO A 1 143 ? -7.585 16.735 33.464 1.00 56.44 143 PRO A O 1
ATOM 1060 N N . GLN A 1 144 ? -9.751 16.350 33.936 1.00 49.31 144 GLN A N 1
ATOM 1061 C CA . GLN A 1 144 ? -10.045 17.694 34.365 1.00 49.31 144 GLN A CA 1
ATOM 1062 C C . GLN A 1 144 ? -9.220 17.800 35.641 1.00 49.31 144 GLN A C 1
ATOM 1064 O O . GLN A 1 144 ? -9.461 16.987 36.542 1.00 49.31 144 GLN A O 1
ATOM 1069 N N . PRO A 1 145 ? -8.182 18.660 35.702 1.00 51.31 145 PRO A N 1
ATOM 1070 C CA . PRO A 1 145 ? -7.392 18.786 36.915 1.00 51.31 145 PRO A CA 1
ATOM 1071 C C . PRO A 1 145 ? -8.410 19.037 38.010 1.00 51.31 145 PRO A C 1
ATOM 1073 O O . PRO A 1 145 ? -9.184 19.991 37.874 1.00 51.31 145 PRO A O 1
ATOM 1076 N N . ALA A 1 146 ? -8.493 18.088 38.958 1.00 51.31 146 ALA A N 1
ATOM 1077 C CA . ALA A 1 146 ? -9.557 17.991 39.947 1.00 51.31 146 ALA A CA 1
ATOM 1078 C C . ALA A 1 146 ? -9.902 19.406 40.353 1.00 51.31 146 ALA A C 1
ATOM 1080 O O . ALA A 1 146 ? -9.004 20.101 40.833 1.00 51.31 146 ALA A O 1
ATOM 1081 N N . ALA A 1 147 ? -11.113 19.855 39.994 1.00 51.59 147 ALA A N 1
ATOM 1082 C CA . ALA A 1 147 ? -11.513 21.239 40.142 1.00 51.59 147 ALA A CA 1
ATOM 1083 C C . ALA A 1 147 ? -11.093 21.647 41.546 1.00 51.59 147 ALA A C 1
ATOM 1085 O O . ALA A 1 147 ? -11.669 21.155 42.516 1.00 51.59 147 ALA A O 1
ATOM 1086 N N . VAL A 1 148 ? -10.015 22.439 41.646 1.00 52.09 148 VAL A N 1
ATOM 1087 C CA . VAL A 1 148 ? -9.549 22.987 42.912 1.00 52.09 148 VAL A CA 1
ATOM 1088 C C . VAL A 1 148 ? -10.790 23.661 43.418 1.00 52.09 148 VAL A C 1
ATOM 1090 O O . VAL A 1 148 ? -11.234 24.620 42.782 1.00 52.09 148 VAL A O 1
ATOM 1093 N N . ALA A 1 149 ? -11.415 23.067 44.438 1.00 51.62 149 ALA A N 1
ATOM 1094 C CA . ALA A 1 149 ? -12.678 23.522 44.964 1.00 51.62 149 ALA A CA 1
ATOM 1095 C C . ALA A 1 149 ? -12.456 24.998 45.247 1.00 51.62 149 ALA A C 1
ATOM 1097 O O . ALA A 1 149 ? -11.713 25.357 46.166 1.00 51.62 149 ALA A O 1
ATOM 1098 N N . ARG A 1 150 ? -12.980 25.855 44.362 1.00 50.03 150 ARG A N 1
ATOM 1099 C CA . ARG A 1 150 ? -12.882 27.298 44.494 1.00 50.03 150 ARG A CA 1
ATOM 1100 C C . ARG A 1 150 ? -13.770 27.591 45.681 1.00 50.03 150 ARG A C 1
ATOM 1102 O O . ARG A 1 150 ? -14.964 27.827 45.539 1.00 50.03 150 ARG A O 1
ATOM 1109 N N . ARG A 1 151 ? -13.174 27.486 46.870 1.00 53.53 151 ARG A N 1
ATOM 1110 C CA . ARG A 1 151 ? -13.721 28.009 48.108 1.00 53.53 151 ARG A CA 1
ATOM 1111 C C . ARG A 1 151 ? -14.158 29.433 47.776 1.00 53.53 151 ARG A C 1
ATOM 1113 O O . ARG A 1 151 ? -13.327 30.184 47.253 1.00 53.53 151 ARG A O 1
ATOM 1120 N N . PRO A 1 152 ? -15.416 29.811 48.029 1.00 44.81 152 PRO A N 1
ATOM 1121 C CA . PRO A 1 152 ? -1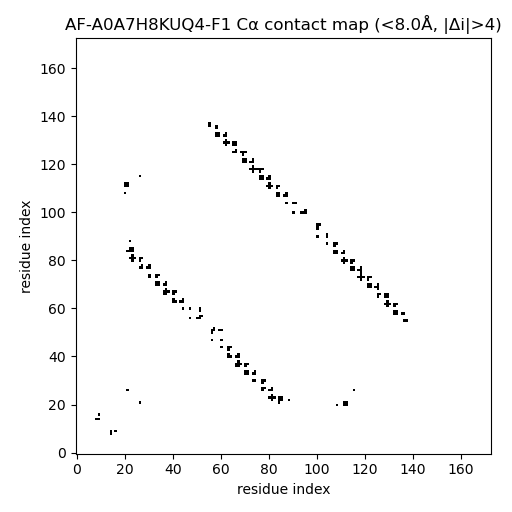5.813 31.198 47.896 1.00 44.81 152 PRO A CA 1
ATOM 1122 C C . PRO A 1 152 ? -14.934 32.002 48.859 1.00 44.81 152 PRO A C 1
ATOM 1124 O O . PRO A 1 152 ? -15.042 31.878 50.077 1.00 44.81 152 PRO A O 1
ATOM 1127 N N . ARG A 1 153 ? -13.983 32.764 48.311 1.00 51.81 153 ARG A N 1
ATOM 1128 C CA . ARG A 1 153 ? -13.255 33.773 49.074 1.00 51.81 153 ARG A CA 1
ATOM 1129 C C . ARG A 1 153 ? -14.244 34.903 49.301 1.00 51.81 153 ARG A C 1
ATOM 1131 O O . ARG A 1 153 ? -14.507 35.687 48.395 1.00 51.81 153 ARG A O 1
ATOM 1138 N N . SER A 1 154 ? -14.823 34.927 50.496 1.00 44.44 154 SER A N 1
ATOM 1139 C CA . SER A 1 154 ? -15.557 36.072 51.017 1.00 44.44 154 SER A CA 1
ATOM 1140 C C . SER A 1 154 ? -14.733 37.338 50.784 1.00 44.44 154 SER A C 1
ATOM 1142 O O . SER A 1 154 ? -13.550 37.386 51.121 1.00 44.44 154 SER A O 1
ATOM 1144 N N . ALA A 1 155 ? -15.355 38.340 50.171 1.00 50.12 155 ALA A N 1
ATOM 1145 C CA . ALA A 1 155 ? -14.772 39.649 49.944 1.00 50.12 155 ALA A CA 1
ATO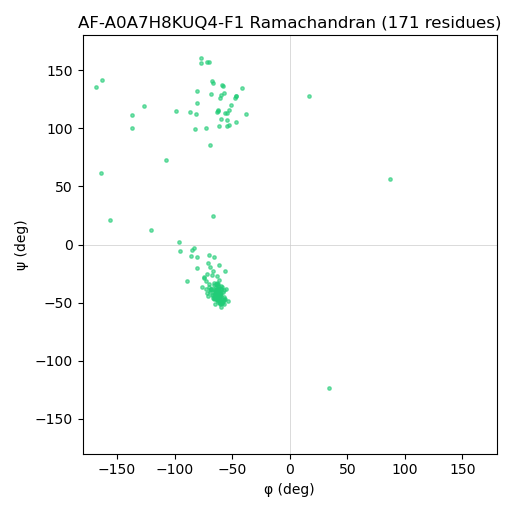M 1146 C C . ALA A 1 155 ? -14.428 40.313 51.287 1.00 50.12 155 ALA A C 1
ATOM 1148 O O . ALA A 1 155 ? -15.309 40.802 51.986 1.00 50.12 155 ALA A O 1
ATOM 1149 N N . SER A 1 156 ? -13.154 40.304 51.667 1.00 44.75 156 SER A N 1
ATOM 1150 C CA . SER A 1 156 ? -12.583 41.189 52.683 1.00 44.75 156 SER A CA 1
ATOM 1151 C C . SER A 1 156 ? -11.062 41.079 52.619 1.00 44.75 156 SER A C 1
ATOM 1153 O O . SER A 1 156 ? -10.536 39.972 52.546 1.00 44.75 156 SER A O 1
ATOM 1155 N N . THR A 1 157 ? -10.373 42.220 52.681 1.00 44.16 157 THR A N 1
ATOM 1156 C CA . THR A 1 157 ? -8.906 42.411 52.727 1.00 44.16 157 THR A CA 1
ATOM 1157 C C . THR A 1 157 ? -8.138 42.492 51.394 1.00 44.16 157 THR A C 1
ATOM 1159 O O . THR A 1 157 ? -7.122 41.842 51.186 1.00 44.16 157 THR A O 1
ATOM 1162 N N . VAL A 1 158 ? -8.541 43.432 50.530 1.00 41.31 158 VAL A N 1
ATOM 1163 C CA . VAL A 1 158 ? -7.574 44.252 49.766 1.00 41.31 158 VAL A CA 1
ATOM 1164 C C . VAL A 1 158 ? -7.600 45.659 50.367 1.00 41.31 158 VAL A C 1
ATOM 1166 O O . VAL A 1 158 ? -8.214 46.567 49.828 1.00 41.31 158 VAL A O 1
ATOM 1169 N N . ALA A 1 159 ? -7.030 45.798 51.564 1.00 43.25 159 ALA A N 1
ATOM 1170 C CA . ALA A 1 159 ? -6.804 47.077 52.244 1.00 43.25 159 ALA A CA 1
ATOM 1171 C C . ALA A 1 159 ? -5.789 46.875 53.384 1.00 43.25 159 ALA A C 1
ATOM 1173 O O . ALA A 1 159 ? -6.128 46.998 54.554 1.00 43.25 159 ALA A O 1
ATOM 1174 N N . ALA A 1 160 ? -4.563 46.454 53.059 1.00 47.34 160 ALA A N 1
ATOM 1175 C CA . ALA A 1 160 ? -3.458 46.414 54.030 1.00 47.34 160 ALA A CA 1
ATOM 1176 C C . ALA A 1 160 ? -2.060 46.468 53.375 1.00 47.34 160 ALA A C 1
ATOM 1178 O O . ALA A 1 160 ? -1.083 46.040 53.976 1.00 47.34 160 ALA A O 1
ATOM 1179 N N . ALA A 1 161 ? -1.952 46.969 52.137 1.00 50.69 161 ALA A N 1
ATOM 1180 C CA . ALA A 1 161 ? -0.672 47.101 51.424 1.00 50.69 161 ALA A CA 1
ATOM 1181 C C . ALA A 1 161 ? -0.336 48.550 51.029 1.00 50.69 161 ALA A C 1
ATOM 1183 O O . ALA A 1 161 ? 0.574 48.783 50.242 1.00 50.69 161 ALA A O 1
ATOM 1184 N N . GLN A 1 162 ? -1.059 49.530 51.573 1.00 49.81 162 GLN A N 1
ATOM 1185 C CA . GLN A 1 162 ? -0.709 50.944 51.467 1.00 49.81 162 GLN A CA 1
ATOM 1186 C C . GLN A 1 162 ? -0.937 51.552 52.846 1.00 49.81 162 GLN A C 1
ATOM 1188 O O . GLN A 1 162 ? -2.074 51.731 53.275 1.00 49.81 162 GLN A O 1
ATOM 1193 N N . GLY A 1 163 ? 0.153 51.724 53.593 1.00 46.16 163 GLY A N 1
ATOM 1194 C CA . GLY A 1 163 ? 0.109 52.242 54.951 1.00 46.16 163 GLY A CA 1
ATOM 1195 C C . GLY A 1 163 ? -0.502 53.637 54.988 1.00 46.16 163 GLY A C 1
ATOM 1196 O O . GLY A 1 163 ? -0.061 54.506 54.249 1.00 46.16 163 GLY A O 1
ATOM 1197 N N . LEU A 1 164 ? -1.492 53.817 55.861 1.00 43.12 164 LEU A N 1
ATOM 1198 C CA . LEU A 1 164 ? -1.906 55.076 56.479 1.00 43.12 164 LEU A CA 1
ATOM 1199 C C . LEU A 1 164 ? -2.779 54.727 57.700 1.00 43.12 164 LEU A C 1
ATOM 1201 O O . LEU A 1 164 ? -3.493 53.725 57.700 1.00 43.12 164 LEU A O 1
ATOM 1205 N N . ALA A 1 165 ? -2.619 55.503 58.771 1.00 39.75 165 ALA A N 1
ATOM 1206 C CA . ALA A 1 165 ? -3.081 55.206 60.124 1.00 39.75 165 ALA A CA 1
ATOM 1207 C C . ALA A 1 165 ? -4.602 54.993 60.234 1.00 39.75 165 ALA A C 1
ATOM 1209 O O . ALA A 1 165 ? -5.395 55.745 59.671 1.00 39.75 165 ALA A O 1
ATOM 1210 N N . VAL A 1 166 ? -4.997 53.979 61.008 1.00 43.66 166 VAL A N 1
ATOM 1211 C CA . VAL A 1 166 ? -6.390 53.730 61.394 1.00 43.66 166 VAL A CA 1
ATOM 1212 C C . VAL A 1 166 ? -6.710 54.628 62.584 1.00 43.66 166 VAL A C 1
ATOM 1214 O O . VAL A 1 166 ? -6.346 54.305 63.712 1.00 43.66 166 VAL A O 1
ATOM 1217 N N . ASP A 1 167 ? -7.376 55.751 62.329 1.00 44.88 167 ASP A N 1
ATOM 1218 C CA . ASP A 1 167 ? -8.008 56.540 63.384 1.00 44.88 167 ASP A CA 1
ATOM 1219 C C . ASP A 1 167 ? -9.365 55.909 63.744 1.00 44.88 167 ASP A C 1
ATOM 1221 O O . ASP A 1 167 ? -10.152 55.514 62.876 1.00 44.88 167 ASP A O 1
ATOM 1225 N N . HIS A 1 168 ? -9.611 55.727 65.038 1.00 49.56 168 HIS A N 1
ATOM 1226 C CA . HIS A 1 168 ? -10.816 55.100 65.573 1.00 49.56 168 HIS A CA 1
ATOM 1227 C C . HIS A 1 168 ? -11.917 56.150 65.753 1.00 49.56 168 HIS A C 1
ATOM 1229 O O . HIS A 1 168 ? -11.830 57.004 66.629 1.00 49.56 168 HIS A O 1
ATOM 1235 N N . GLY A 1 169 ? -13.003 56.038 64.982 1.00 41.66 169 GLY A N 1
ATOM 1236 C CA . GLY A 1 169 ? -14.169 56.919 65.095 1.00 41.66 169 GLY A CA 1
ATOM 1237 C C . GLY A 1 169 ? -15.479 56.143 65.022 1.00 41.66 169 GLY A C 1
ATOM 1238 O O . GLY A 1 169 ? -15.814 55.562 63.995 1.00 41.66 169 GLY A O 1
ATOM 1239 N N . GLY A 1 170 ? -16.198 56.098 66.140 1.00 42.06 170 GLY A N 1
ATOM 1240 C CA . GLY A 1 170 ? -17.388 55.283 66.372 1.00 42.06 170 GLY A CA 1
ATOM 1241 C C . GLY A 1 170 ? -18.663 55.681 65.612 1.00 42.06 170 GLY A C 1
ATOM 1242 O O . GLY A 1 170 ? -18.873 56.818 65.215 1.00 42.06 170 GLY A O 1
ATOM 1243 N N . ARG A 1 171 ? -19.523 54.663 65.473 1.00 50.25 171 ARG A N 1
ATOM 1244 C CA . ARG A 1 171 ? -21.002 54.631 65.521 1.00 50.25 171 ARG A CA 1
ATOM 1245 C C . ARG A 1 171 ? -21.794 55.950 65.377 1.00 50.25 171 ARG A C 1
ATOM 1247 O O . ARG A 1 171 ? -21.699 56.849 66.200 1.00 50.25 171 ARG A O 1
ATOM 1254 N N . ARG A 1 172 ? -22.747 55.913 64.433 1.00 49.84 172 ARG A N 1
ATOM 1255 C CA . ARG A 1 172 ? -23.907 56.812 64.272 1.00 49.84 172 ARG A CA 1
ATOM 1256 C C . ARG A 1 172 ? -24.602 57.178 65.595 1.00 49.84 172 ARG A C 1
ATOM 1258 O O . ARG A 1 172 ? -25.011 56.267 66.320 1.00 49.84 172 ARG A O 1
ATOM 1265 N N . ARG A 1 173 ? -24.912 58.464 65.771 1.00 52.97 173 ARG A N 1
ATOM 1266 C CA . ARG A 1 173 ? -26.277 59.022 65.713 1.00 52.97 173 ARG A CA 1
ATOM 1267 C C . ARG A 1 173 ? -26.214 60.469 65.251 1.00 52.97 173 ARG A C 1
ATOM 1269 O O . ARG A 1 173 ? -25.276 61.160 65.689 1.00 52.97 173 ARG A O 1
#

Mean predicted aligned error: 14.03 Å

pLDDT: mean 77.86, std 19.9, range [36.09, 97.5]

Radius of gyration: 32.24 Å; Cα contacts (8 Å, |Δi|>4): 139; chains: 1; bounding box: 48×71×97 Å

Sequence (173 aa):
MFHHLALTLNSHPSIPAHPTVPTSESLTQAAERAMTVMRHCTIRLDELGSLATDPVGRIAARGFRAGRQYATYANRHLAEAIEGATALESAADADPSDPQAKDGEEKLACQVLNSAAIAYNSLIAGMRAVATAAEDFPRLGVPQPAAVARRPRSASTVAAAQGLAVDHGGRRR

Solvent-accessible surface area (backbone atoms only — not comparable to full-atom values): 9882 Å² total; per-residue (Å²): 121,68,70,65,54,53,54,55,53,68,67,33,93,87,46,66,95,63,82,74,76,70,49,36,66,60,35,45,56,50,30,53,51,25,48,51,48,28,51,50,25,48,53,54,49,60,73,36,56,81,58,43,72,47,74,65,37,40,38,51,46,51,19,33,51,37,37,25,52,21,22,49,55,16,31,53,26,24,51,57,16,26,57,33,24,49,52,42,64,62,51,70,77,52,66,88,85,39,69,68,55,52,57,49,48,53,53,34,49,51,50,21,51,50,27,41,50,53,14,53,50,28,43,52,52,17,54,50,50,28,49,61,30,56,70,72,51,78,78,76,73,71,82,66,73,73,73,72,77,76,67,83,76,70,94,77,83,96,78,83,88,72,94,73,86,87,80,90,78,83,80,92,130

Nearest PDB structures (foldseek):
  7x8v-assembly5_E  TM=8.427E-01  e=3.865E-01  Oryza sativa Japonica Group
  7sqc-assembly1_C1  TM=5.474E-01  e=1.825E+00  Chlamydomonas reinhardtii
  3zx6-assembly1_B  TM=4.447E-01  e=6.705E+00  Archaeoglobus fulgidus DSM 4304
  8r5s-assembly1_B  TM=4.080E-01  e=9.519E+00  unidentified

Foldseek 3Di:
DVVVVVVVLCPDPPRPVDPDQDALVRLVVVLVVLVVLLVVLVVLLVVLPVVCPDPLSVLSNQLSVLSNVLSVLLNVLSVQLSVLNVVLVVLVPPDPPDPVSVVVNVVSSVSNVVSNVSSVVSNVSSVVSNVVSVVPDDPPPDPPPPPPPPDPPPDDDPPDPDDDDDDDDDDDD